Protein AF-A0A3N5EME8-F1 (afdb_monomer_lite)

Structure (mmCIF, N/CA/C/O backbone):
data_AF-A0A3N5EME8-F1
#
_entry.id   AF-A0A3N5EME8-F1
#
loop_
_atom_site.group_PDB
_atom_site.id
_atom_site.type_symbol
_atom_site.label_atom_id
_atom_site.label_alt_id
_atom_site.label_comp_id
_atom_site.label_asym_id
_atom_site.label_entity_id
_atom_site.label_seq_id
_atom_site.pdbx_PDB_ins_code
_atom_site.Cartn_x
_atom_site.Cartn_y
_atom_site.Cartn_z
_atom_site.occupancy
_atom_site.B_iso_or_equiv
_atom_site.auth_seq_id
_atom_site.auth_comp_id
_atom_site.auth_asym_id
_atom_site.auth_atom_id
_atom_site.pdbx_PDB_model_num
ATOM 1 N N . MET A 1 1 ? -20.662 -42.194 29.527 1.00 44.75 1 MET A N 1
ATOM 2 C CA . MET A 1 1 ? -19.846 -41.579 28.456 1.00 44.75 1 MET A CA 1
ATOM 3 C C . MET A 1 1 ? -20.728 -40.613 27.663 1.00 44.75 1 MET A C 1
ATOM 5 O O . MET A 1 1 ? -21.289 -41.000 26.650 1.00 44.75 1 MET A O 1
ATOM 9 N N . ALA A 1 2 ? -20.942 -39.388 28.155 1.00 44.22 2 ALA A N 1
ATOM 10 C CA . ALA A 1 2 ? -21.736 -38.385 27.438 1.00 44.22 2 ALA A CA 1
ATOM 11 C C . ALA A 1 2 ? -20.802 -37.581 26.523 1.00 44.22 2 ALA A C 1
ATOM 13 O O . ALA A 1 2 ? -20.016 -36.760 26.995 1.00 44.22 2 ALA A O 1
ATOM 14 N N . ASN A 1 3 ? -20.828 -37.875 25.225 1.00 52.31 3 ASN A N 1
ATOM 15 C CA . ASN A 1 3 ? -20.100 -37.117 24.212 1.00 52.31 3 ASN A CA 1
ATOM 16 C C . ASN A 1 3 ? -21.137 -36.335 23.396 1.00 52.31 3 ASN A C 1
ATOM 18 O O . ASN A 1 3 ? -21.646 -36.819 22.389 1.00 52.31 3 ASN A O 1
ATOM 22 N N . THR A 1 4 ? -21.546 -35.180 23.922 1.00 50.50 4 THR A N 1
ATOM 23 C CA . THR A 1 4 ? -22.670 -34.377 23.421 1.00 50.50 4 THR A CA 1
ATOM 24 C C . THR A 1 4 ? -22.212 -33.191 22.550 1.00 50.50 4 THR A C 1
ATOM 26 O O . THR A 1 4 ? -21.117 -32.653 22.754 1.00 50.50 4 THR A O 1
ATOM 29 N N . PRO A 1 5 ? -23.046 -32.758 21.579 1.00 58.34 5 PRO A N 1
ATOM 30 C CA . PRO A 1 5 ? -22.801 -31.651 20.636 1.00 58.34 5 PRO A CA 1
ATOM 31 C C . PRO A 1 5 ? -22.381 -30.312 21.273 1.00 58.34 5 PRO A C 1
ATOM 33 O O . PRO A 1 5 ? -21.789 -29.472 20.590 1.00 58.34 5 PRO A O 1
ATOM 36 N N . ASP A 1 6 ? -22.585 -30.140 22.580 1.00 63.91 6 ASP A N 1
ATOM 37 C CA . ASP A 1 6 ? -22.124 -28.996 23.373 1.00 63.91 6 ASP A CA 1
ATOM 38 C C . ASP A 1 6 ? -20.610 -28.781 23.334 1.00 63.91 6 ASP A C 1
ATOM 40 O O . ASP A 1 6 ? -20.154 -27.642 23.228 1.00 63.91 6 ASP A O 1
ATOM 44 N N . LYS A 1 7 ? -19.805 -29.855 23.327 1.00 62.28 7 LYS A N 1
ATOM 45 C CA . LYS A 1 7 ? -18.341 -29.716 23.229 1.00 62.28 7 LYS A CA 1
ATOM 46 C C . LYS A 1 7 ? -17.917 -29.142 21.880 1.00 62.28 7 LYS A C 1
ATOM 48 O O . LYS A 1 7 ? -17.067 -28.259 21.836 1.00 62.28 7 LYS A O 1
ATOM 53 N N . LYS A 1 8 ? -18.536 -29.586 20.778 1.00 67.81 8 LYS A N 1
ATOM 54 C CA . LYS A 1 8 ? -18.249 -29.060 19.430 1.00 67.81 8 LYS A CA 1
ATOM 55 C C . LYS A 1 8 ? -18.657 -27.591 19.292 1.00 67.81 8 LYS A C 1
ATOM 57 O O . LYS A 1 8 ? -17.925 -26.818 18.678 1.00 67.81 8 LYS A O 1
ATOM 62 N N . ARG A 1 9 ? -19.790 -27.198 19.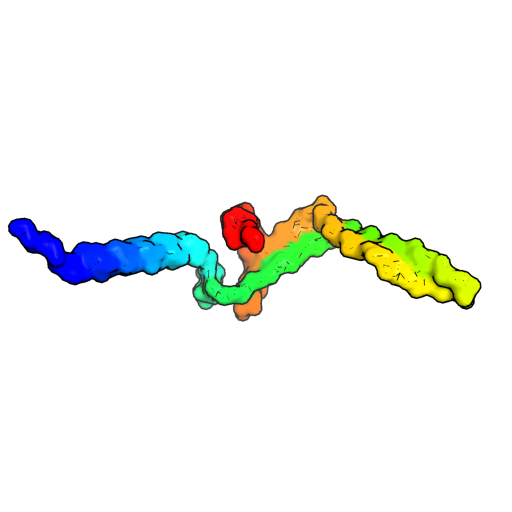882 1.00 72.31 9 ARG A N 1
ATOM 63 C CA . ARG A 1 9 ? -20.269 -25.807 19.882 1.00 72.31 9 ARG A CA 1
ATOM 64 C C . ARG A 1 9 ? -19.362 -24.890 20.7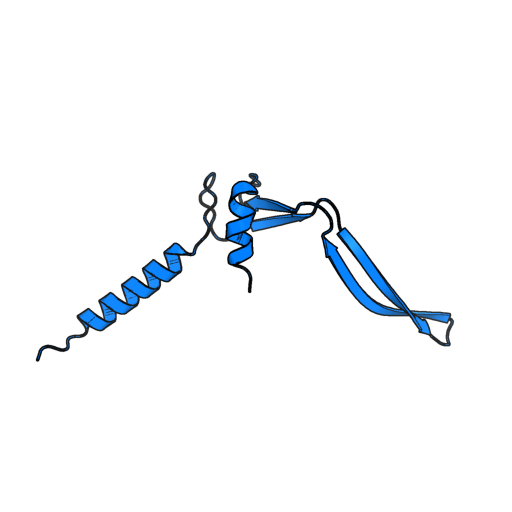03 1.00 72.31 9 ARG A C 1
ATOM 66 O O . ARG A 1 9 ? -19.029 -23.807 20.236 1.00 72.31 9 ARG A O 1
ATOM 73 N N . ALA A 1 10 ? -18.913 -25.345 21.872 1.00 72.75 10 ALA A N 1
ATOM 74 C CA . ALA A 1 10 ? -17.960 -24.611 22.699 1.00 72.75 10 ALA A CA 1
ATOM 75 C C . ALA A 1 10 ? -16.603 -24.437 22.000 1.00 72.75 10 ALA A C 1
ATOM 77 O O . ALA A 1 10 ? -16.033 -23.354 22.059 1.00 72.75 10 ALA A O 1
ATOM 78 N N . ILE A 1 11 ? -16.115 -25.466 21.293 1.00 73.94 11 ILE A N 1
ATOM 79 C CA . ILE A 1 11 ? -14.868 -25.393 20.515 1.00 73.94 11 ILE A CA 1
ATOM 80 C C . ILE A 1 11 ? -14.993 -24.386 19.366 1.00 73.94 11 ILE A C 1
ATOM 82 O O . ILE A 1 11 ? -14.118 -23.539 19.226 1.00 73.94 11 ILE A O 1
ATOM 86 N N . ARG A 1 12 ? -16.083 -24.427 18.582 1.00 72.44 12 ARG A N 1
ATOM 87 C CA . ARG A 1 12 ? -16.331 -23.442 17.510 1.00 72.44 12 ARG A CA 1
ATOM 88 C C . ARG A 1 12 ? -16.374 -22.013 18.037 1.00 72.44 12 ARG A C 1
ATOM 90 O O . ARG A 1 12 ? -15.684 -21.165 17.494 1.00 72.44 12 ARG A O 1
ATOM 97 N N . LYS A 1 13 ? -17.106 -21.782 19.127 1.00 69.19 13 LYS A N 1
ATOM 98 C CA . LYS A 1 13 ? -17.207 -20.460 19.752 1.00 69.19 13 LYS A CA 1
ATOM 99 C C . LYS A 1 13 ? -15.844 -19.948 20.233 1.00 69.19 13 LYS A C 1
ATOM 101 O O . LYS A 1 13 ? -15.511 -18.798 19.996 1.00 69.19 13 LYS A O 1
ATOM 106 N N . LYS A 1 14 ? -15.024 -20.821 20.829 1.00 67.31 14 LYS A N 1
ATOM 107 C CA . LYS A 1 14 ? -13.652 -20.488 21.245 1.00 67.31 14 LYS A CA 1
ATOM 108 C C . LYS A 1 14 ? -12.734 -20.165 20.063 1.00 67.31 14 LYS A C 1
ATOM 110 O O . LYS A 1 14 ? -11.889 -19.288 20.181 1.00 67.31 14 LYS A O 1
ATOM 115 N N . LEU A 1 15 ? -12.882 -20.884 18.947 1.00 61.88 15 LEU A N 1
ATOM 116 C CA . LEU A 1 15 ? -12.148 -20.614 17.708 1.00 61.88 15 LEU A CA 1
ATOM 117 C C . LEU A 1 15 ? -12.575 -19.284 17.081 1.00 61.88 15 LEU A C 1
ATOM 119 O O . LEU A 1 15 ? -11.708 -18.527 16.670 1.00 61.88 15 LEU A O 1
ATOM 123 N N . GLU A 1 16 ? -13.872 -18.971 17.056 1.00 60.19 16 GLU A N 1
ATOM 124 C CA . GLU A 1 16 ? -14.383 -17.669 16.609 1.00 60.19 16 GLU A CA 1
ATOM 125 C C . GLU A 1 16 ? -13.878 -16.535 17.513 1.00 60.19 16 GLU A C 1
ATOM 127 O O . GLU A 1 16 ? -13.327 -15.563 17.014 1.00 60.19 16 GLU A O 1
ATOM 132 N N . GLU A 1 17 ? -13.974 -16.672 18.837 1.00 57.31 17 GLU A N 1
ATOM 133 C CA . GLU A 1 17 ? -13.461 -15.688 19.805 1.00 57.31 17 GLU A CA 1
ATOM 134 C C . GLU A 1 17 ? -11.943 -15.470 19.664 1.00 57.31 17 GLU A C 1
ATOM 136 O O . GLU A 1 17 ? -11.479 -14.332 19.718 1.00 57.31 17 GLU A O 1
ATOM 141 N N . ALA A 1 18 ? -11.170 -16.533 19.414 1.00 57.03 18 ALA A N 1
ATOM 142 C CA . ALA A 1 18 ? -9.738 -16.434 19.133 1.00 57.03 18 ALA A CA 1
ATOM 143 C C . ALA A 1 18 ? -9.452 -15.736 17.791 1.00 57.03 18 ALA A C 1
ATOM 145 O O . ALA A 1 18 ? -8.540 -14.918 17.712 1.00 57.03 18 ALA A O 1
ATOM 146 N N . HIS A 1 19 ? -10.263 -15.999 16.765 1.00 53.88 19 HIS A N 1
ATOM 147 C CA . HIS A 1 19 ? -10.178 -15.342 15.457 1.00 53.88 19 HIS A CA 1
ATOM 148 C C . HIS A 1 19 ? -10.596 -13.858 15.512 1.00 53.88 19 HIS A C 1
ATOM 150 O O . HIS A 1 19 ? -10.155 -13.046 14.700 1.00 53.88 19 HIS A O 1
ATOM 156 N N . PHE A 1 20 ? -11.433 -13.481 16.486 1.00 52.09 20 PHE A N 1
ATOM 157 C CA . PHE A 1 20 ? -11.797 -12.092 16.778 1.00 52.09 20 PHE A CA 1
ATOM 158 C C . PHE A 1 20 ? -10.749 -11.363 17.627 1.00 52.09 20 PHE A C 1
ATOM 160 O O . PHE A 1 20 ? -10.592 -10.153 17.470 1.00 52.09 20 PHE A O 1
ATOM 167 N N . ALA A 1 21 ? -10.005 -12.068 18.486 1.00 57.75 21 ALA A N 1
ATOM 168 C CA . ALA A 1 21 ? -8.930 -11.475 19.286 1.00 57.75 21 ALA A CA 1
ATOM 169 C C . ALA A 1 21 ? -7.784 -10.917 18.416 1.00 57.75 21 ALA A C 1
ATOM 171 O O . ALA A 1 21 ? -7.111 -9.961 18.804 1.00 57.75 21 ALA A O 1
ATOM 172 N N . SER A 1 22 ? -7.610 -11.457 17.208 1.00 71.88 22 SER A N 1
ATOM 173 C CA . SER A 1 22 ? -6.666 -10.968 16.202 1.00 71.88 22 SER A CA 1
ATOM 174 C C . SER A 1 22 ? -7.184 -9.797 15.361 1.00 71.88 22 SER A C 1
ATOM 176 O O . SER A 1 22 ? -6.441 -9.315 14.520 1.00 71.88 22 SER A O 1
ATOM 178 N N . ARG A 1 23 ? -8.414 -9.297 15.545 1.00 86.38 23 ARG A N 1
ATOM 179 C CA . ARG A 1 23 ? -8.934 -8.199 14.711 1.00 86.38 23 ARG A CA 1
ATOM 180 C C . ARG A 1 23 ? -8.451 -6.835 15.212 1.00 86.38 23 ARG A C 1
ATOM 182 O O . ARG A 1 23 ? -8.663 -6.483 16.373 1.00 86.38 23 ARG A O 1
ATOM 189 N N . MET A 1 24 ? -7.835 -6.052 14.330 1.00 89.50 24 MET A N 1
ATOM 190 C CA . MET A 1 24 ? -7.521 -4.648 14.598 1.00 89.50 24 MET A CA 1
ATOM 191 C C . MET A 1 24 ? -8.802 -3.804 14.530 1.00 89.50 24 MET A C 1
ATOM 193 O O . MET A 1 24 ? -9.626 -3.992 13.636 1.00 89.50 24 MET A O 1
ATOM 197 N N . LYS A 1 25 ? -8.963 -2.871 15.475 1.00 93.75 25 LYS A N 1
ATOM 198 C CA . LYS A 1 25 ? -10.025 -1.860 15.466 1.00 93.75 25 LYS A CA 1
ATOM 199 C C . LYS A 1 25 ? -9.424 -0.481 15.691 1.00 93.75 25 LYS A C 1
ATOM 201 O O . LYS A 1 25 ? -8.588 -0.326 16.578 1.00 93.75 25 LYS A O 1
ATOM 206 N N . CYS A 1 26 ? -9.887 0.508 14.937 1.00 95.75 26 CYS A N 1
ATOM 207 C CA . CYS A 1 26 ? -9.563 1.905 15.164 1.00 95.75 26 CYS A CA 1
ATOM 208 C C . CYS A 1 26 ? -10.123 2.344 16.531 1.00 95.75 26 CYS A C 1
ATOM 210 O O . CYS A 1 26 ? -11.336 2.237 16.744 1.00 95.75 26 CYS A O 1
ATOM 212 N N . PRO A 1 27 ? -9.285 2.851 17.453 1.00 95.44 27 PRO A N 1
ATOM 213 C CA . PRO A 1 27 ? -9.734 3.279 18.776 1.00 95.44 27 PRO A CA 1
ATOM 214 C C . PRO A 1 27 ? -10.574 4.564 18.735 1.00 95.44 27 PRO A C 1
ATOM 216 O O . PRO A 1 27 ? -11.280 4.853 19.696 1.00 95.44 27 PRO A O 1
ATOM 219 N N . TYR A 1 28 ? -10.532 5.308 17.625 1.00 97.44 28 TYR A N 1
ATOM 220 C CA . TYR A 1 28 ? -11.214 6.593 17.477 1.00 97.44 28 TYR A CA 1
ATOM 221 C C . TYR A 1 28 ? -12.645 6.464 16.934 1.00 97.44 28 TYR A C 1
ATOM 223 O O . TYR A 1 28 ? -13.557 7.089 17.465 1.00 97.44 28 TYR A O 1
ATOM 231 N N . CYS A 1 29 ? -12.871 5.635 15.905 1.00 97.12 29 CYS A N 1
ATOM 232 C CA . CYS A 1 29 ? -14.192 5.489 15.264 1.00 97.12 29 CYS A CA 1
ATOM 233 C C . CYS A 1 29 ? -14.754 4.058 15.266 1.00 97.12 29 CYS A C 1
ATOM 235 O O . CYS A 1 29 ? -15.873 3.834 14.809 1.00 97.12 29 CYS A O 1
ATOM 237 N N . GLY A 1 30 ? -13.994 3.075 15.757 1.00 95.81 30 GLY A N 1
ATOM 238 C CA . GLY A 1 30 ? -14.417 1.675 15.816 1.00 95.81 30 GLY A CA 1
ATOM 239 C C . GLY A 1 30 ? -14.337 0.907 14.493 1.00 95.81 30 GLY A C 1
ATOM 240 O O . GLY A 1 30 ? -14.655 -0.283 14.492 1.00 95.81 30 GLY A O 1
ATOM 241 N N . ASN A 1 31 ? -13.897 1.540 13.397 1.00 96.50 31 ASN A N 1
ATOM 242 C CA 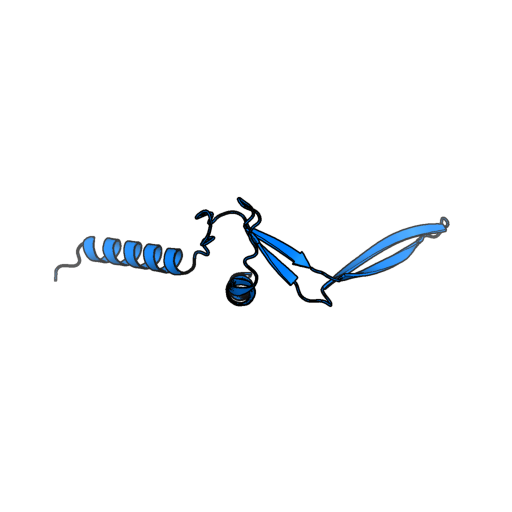. ASN A 1 31 ? -13.657 0.866 12.121 1.00 96.50 31 ASN A CA 1
ATOM 243 C C . ASN A 1 31 ? -12.703 -0.322 12.293 1.00 96.50 31 ASN A C 1
ATOM 245 O O . ASN A 1 31 ? -11.679 -0.231 12.966 1.00 96.50 31 ASN A O 1
ATOM 249 N N . ASP A 1 32 ? -13.050 -1.437 11.668 1.00 94.50 32 ASP A N 1
ATOM 250 C CA . ASP A 1 32 ? -12.316 -2.694 11.750 1.00 94.50 32 ASP A CA 1
ATOM 251 C C . ASP A 1 32 ? -12.227 -3.401 10.388 1.00 94.50 32 ASP A C 1
ATOM 253 O O . ASP A 1 32 ? -12.094 -4.629 10.319 1.00 94.50 32 ASP A O 1
ATOM 257 N N . LEU A 1 33 ? -12.347 -2.616 9.310 1.00 93.88 33 LEU A N 1
ATOM 258 C CA . LEU A 1 33 ? -12.388 -3.077 7.923 1.00 93.88 33 LEU A CA 1
ATOM 259 C C . LEU A 1 33 ? -11.332 -2.402 7.046 1.00 93.88 33 LEU A C 1
ATOM 261 O O . LEU A 1 33 ? -10.655 -3.098 6.299 1.00 93.88 33 LEU A O 1
ATOM 265 N N . GLU A 1 34 ? -11.195 -1.077 7.131 1.00 95.19 34 GLU A N 1
ATOM 266 C CA . GLU A 1 34 ? -10.389 -0.313 6.174 1.00 95.19 34 GLU A CA 1
ATOM 267 C C . GLU A 1 34 ? -9.217 0.408 6.842 1.00 95.19 34 GLU A C 1
ATOM 269 O O . GLU A 1 34 ? -9.398 1.180 7.782 1.00 95.19 34 GLU A O 1
ATOM 274 N N . PHE A 1 35 ? -8.007 0.175 6.352 1.00 95.75 35 PHE A N 1
ATOM 275 C CA . PHE A 1 35 ? -6.781 0.803 6.838 1.00 95.75 35 PHE A CA 1
ATOM 276 C C . PHE A 1 35 ? -5.890 1.091 5.634 1.00 95.75 35 PHE A C 1
ATOM 278 O O . PHE A 1 35 ? -5.908 0.326 4.669 1.00 95.75 35 PHE A O 1
ATOM 285 N N . PHE A 1 36 ? -5.115 2.169 5.682 1.00 95.00 36 PHE A N 1
ATOM 286 C CA . PHE A 1 36 ? -4.144 2.483 4.637 1.00 95.00 36 PHE A CA 1
ATOM 287 C C . PHE A 1 36 ? -2.820 2.924 5.245 1.00 95.00 36 PHE A C 1
ATOM 289 O O . PHE A 1 36 ? -2.765 3.410 6.374 1.00 95.00 36 PHE A O 1
ATOM 296 N N . GLU A 1 37 ? -1.750 2.735 4.486 1.00 93.00 37 GLU A N 1
ATOM 297 C CA . GLU A 1 37 ? -0.404 3.122 4.873 1.00 93.00 37 GLU A CA 1
ATOM 298 C C . GLU A 1 37 ? 0.112 4.210 3.928 1.00 93.00 37 GLU A C 1
ATOM 300 O O . GLU A 1 37 ? -0.076 4.126 2.713 1.00 93.00 37 GLU A O 1
ATOM 305 N N . ILE A 1 38 ? 0.779 5.222 4.483 1.00 92.31 38 ILE A N 1
ATOM 306 C CA . ILE A 1 38 ? 1.547 6.202 3.714 1.00 92.31 38 ILE A CA 1
ATOM 307 C C . ILE A 1 38 ? 3.026 5.976 4.010 1.00 92.31 38 ILE A C 1
ATOM 309 O O . ILE A 1 38 ? 3.468 6.143 5.146 1.00 92.31 38 ILE A O 1
ATOM 313 N N . SER A 1 39 ? 3.791 5.618 2.981 1.00 90.00 39 SER A N 1
ATOM 314 C CA . SER A 1 39 ? 5.256 5.632 3.032 1.00 90.00 39 SER A CA 1
ATOM 315 C C . SER A 1 39 ? 5.762 7.045 2.733 1.00 90.00 39 SER A C 1
ATOM 317 O O . SER A 1 39 ? 5.345 7.641 1.741 1.00 90.00 39 SER A O 1
ATOM 319 N N . GLU A 1 40 ? 6.654 7.582 3.569 1.00 86.31 40 GLU A N 1
ATOM 320 C CA . GLU A 1 40 ? 7.223 8.926 3.362 1.00 86.31 40 GLU A CA 1
ATOM 321 C C . GLU A 1 40 ? 8.134 8.973 2.128 1.00 86.31 40 GLU A C 1
ATOM 323 O O . GLU A 1 40 ? 8.111 9.937 1.364 1.00 86.31 40 GLU A O 1
ATOM 328 N N . GLU A 1 41 ? 8.902 7.904 1.909 1.00 87.00 41 GLU A N 1
ATOM 329 C CA . GLU A 1 41 ? 9.857 7.790 0.810 1.00 87.00 41 GLU A CA 1
ATOM 330 C C . GLU A 1 41 ? 9.854 6.372 0.230 1.00 87.00 41 GLU A C 1
ATOM 332 O O . GLU A 1 41 ? 9.894 5.381 0.968 1.00 87.00 41 GLU A O 1
ATOM 337 N N . ALA A 1 42 ? 9.867 6.281 -1.101 1.00 89.31 42 ALA A N 1
ATOM 338 C CA . ALA A 1 42 ? 10.014 5.028 -1.828 1.00 89.31 42 ALA A CA 1
ATOM 339 C C . ALA A 1 42 ? 11.027 5.178 -2.967 1.00 89.31 42 ALA A C 1
ATOM 341 O O . ALA A 1 42 ? 10.993 6.143 -3.733 1.00 89.31 42 ALA A O 1
ATOM 342 N N . ILE A 1 43 ? 11.909 4.190 -3.099 1.00 90.19 43 ILE A N 1
ATOM 343 C CA . ILE A 1 43 ? 12.732 3.997 -4.288 1.00 90.19 43 ILE A CA 1
ATOM 344 C C . ILE A 1 43 ? 11.942 3.125 -5.258 1.00 90.19 43 ILE A C 1
ATOM 346 O O . ILE A 1 43 ? 11.543 2.010 -4.925 1.00 90.19 43 ILE A O 1
ATOM 350 N N . VAL A 1 44 ? 11.746 3.634 -6.472 1.00 94.44 44 VAL A N 1
ATOM 351 C CA . VAL A 1 44 ? 11.147 2.890 -7.581 1.00 94.44 44 VAL A CA 1
ATOM 352 C C . VAL A 1 44 ? 12.236 2.616 -8.609 1.00 94.44 44 VAL A C 1
ATOM 354 O O . VAL A 1 44 ? 12.835 3.552 -9.141 1.00 94.44 44 VAL A O 1
ATOM 357 N N . VAL A 1 45 ? 12.497 1.341 -8.888 1.00 96.62 45 VAL A N 1
ATOM 358 C CA . VAL A 1 45 ? 13.455 0.910 -9.910 1.00 96.62 45 VAL A CA 1
ATOM 359 C C . VAL A 1 45 ? 12.687 0.242 -11.040 1.00 96.62 45 VAL A C 1
ATOM 361 O O . VAL A 1 45 ? 12.086 -0.812 -10.843 1.00 96.62 45 VAL A O 1
ATOM 364 N N . THR A 1 46 ? 12.717 0.846 -12.229 1.00 97.56 46 THR A N 1
ATOM 365 C CA . THR A 1 46 ? 12.122 0.272 -13.443 1.00 97.56 46 THR A CA 1
ATOM 366 C C . THR A 1 46 ? 13.221 -0.144 -14.412 1.00 97.56 46 THR A C 1
ATOM 368 O O . THR A 1 46 ? 14.038 0.683 -14.823 1.00 97.56 46 THR A O 1
ATOM 371 N N . HIS A 1 47 ? 13.231 -1.418 -14.794 1.00 97.69 47 HIS A N 1
ATOM 372 C CA . HIS A 1 47 ? 14.125 -1.948 -15.817 1.00 97.69 47 HIS A CA 1
ATOM 373 C C . HIS A 1 47 ? 13.443 -1.902 -17.183 1.00 97.69 47 HIS A C 1
ATOM 375 O O . HIS A 1 47 ? 12.311 -2.361 -17.345 1.00 97.69 47 HIS A O 1
ATOM 381 N N . TYR A 1 48 ? 14.148 -1.345 -18.167 1.00 98.19 48 TYR A N 1
ATOM 382 C CA . TYR A 1 48 ? 13.672 -1.226 -19.540 1.00 98.19 48 TYR A CA 1
ATOM 383 C C . TYR A 1 48 ? 14.598 -1.975 -20.496 1.00 98.19 48 TYR A C 1
ATOM 385 O O . TYR A 1 48 ? 15.820 -1.878 -20.386 1.00 98.19 48 TYR A O 1
ATOM 393 N N . ILE A 1 49 ? 14.011 -2.632 -21.494 1.00 98.31 49 ILE A N 1
ATOM 394 C CA . ILE A 1 49 ? 14.720 -3.175 -22.655 1.00 98.31 49 ILE A CA 1
ATOM 395 C C . ILE A 1 49 ? 14.404 -2.302 -23.865 1.00 98.31 49 ILE A C 1
ATOM 397 O O . ILE A 1 49 ? 13.244 -1.971 -24.115 1.00 98.31 49 ILE A O 1
ATOM 401 N N . GLN A 1 50 ? 15.436 -1.938 -24.626 1.00 98.25 50 GLN A N 1
ATOM 402 C CA . GLN A 1 50 ? 15.262 -1.259 -25.904 1.00 98.25 50 GLN A CA 1
ATOM 403 C C . GLN A 1 50 ? 14.977 -2.277 -27.014 1.00 98.25 50 GLN A C 1
ATOM 405 O O . GLN A 1 50 ? 15.736 -3.225 -27.220 1.00 98.25 50 GLN A O 1
ATOM 410 N N . ASN A 1 51 ? 13.894 -2.057 -27.749 1.00 98.19 51 ASN A N 1
ATOM 411 C CA . ASN A 1 51 ? 13.475 -2.877 -28.876 1.00 98.19 51 ASN A CA 1
ATOM 412 C C . ASN A 1 51 ? 14.242 -2.505 -30.162 1.00 98.19 51 ASN A C 1
ATOM 414 O O . ASN A 1 51 ? 14.743 -1.383 -30.283 1.00 98.19 51 ASN A O 1
ATOM 418 N N . PRO A 1 52 ? 14.298 -3.399 -31.172 1.00 98.25 52 PRO A N 1
ATOM 419 C CA . PRO A 1 52 ? 14.969 -3.122 -32.449 1.00 98.25 52 PRO A CA 1
ATOM 420 C C . PRO A 1 52 ? 14.391 -1.941 -33.239 1.00 98.25 52 PRO A C 1
ATOM 422 O O . PRO A 1 52 ? 15.091 -1.348 -34.055 1.00 98.25 52 PRO A O 1
ATOM 425 N N . ASP A 1 53 ? 13.122 -1.601 -33.010 1.00 97.69 53 ASP A N 1
ATOM 426 C CA . ASP A 1 53 ? 12.452 -0.443 -33.614 1.00 97.69 53 ASP A CA 1
ATOM 427 C C . ASP A 1 53 ? 12.743 0.880 -32.877 1.00 97.69 53 ASP A C 1
ATOM 429 O O . ASP A 1 53 ? 12.241 1.934 -33.266 1.00 97.69 53 ASP A O 1
ATOM 433 N N . GLY A 1 54 ? 13.571 0.837 -31.827 1.00 97.50 54 GLY A N 1
ATOM 434 C CA . GLY A 1 54 ? 13.967 1.986 -31.019 1.00 97.50 54 GLY A CA 1
ATOM 435 C C . GLY A 1 54 ? 13.008 2.324 -29.875 1.00 97.50 54 GLY A C 1
ATOM 436 O O . GLY A 1 54 ? 13.304 3.244 -29.111 1.00 97.50 54 GLY A O 1
ATOM 437 N N . THR A 1 55 ? 11.894 1.603 -29.724 1.00 98.19 55 THR A N 1
ATOM 438 C CA . THR A 1 55 ? 10.983 1.750 -28.577 1.00 98.19 55 THR A CA 1
ATOM 439 C C . THR A 1 55 ? 11.535 1.062 -27.325 1.00 98.19 55 THR A C 1
ATOM 441 O O . THR A 1 55 ? 12.544 0.361 -27.386 1.00 98.19 55 THR A O 1
ATOM 444 N N . PHE A 1 56 ? 10.888 1.258 -26.173 1.00 98.38 56 PHE A N 1
ATOM 445 C CA . PHE A 1 56 ? 11.255 0.592 -24.922 1.00 98.38 56 PHE A CA 1
ATOM 446 C C . PHE A 1 56 ? 10.092 -0.235 -24.383 1.00 98.38 56 PHE A C 1
ATOM 448 O O . PHE A 1 56 ? 8.937 0.191 -24.429 1.00 98.38 56 PHE A O 1
ATOM 455 N N . SER A 1 57 ? 10.419 -1.393 -23.821 1.00 97.62 57 SER A N 1
ATOM 456 C CA . SER A 1 57 ? 9.503 -2.241 -23.064 1.00 97.62 57 SER A CA 1
ATOM 457 C C . SER A 1 57 ? 9.935 -2.284 -21.603 1.00 97.62 57 SER A C 1
ATOM 459 O O . SER A 1 57 ? 11.129 -2.350 -21.314 1.00 97.62 57 SER A O 1
ATOM 461 N N . ILE A 1 58 ? 8.967 -2.238 -20.686 1.00 97.88 58 ILE A N 1
ATOM 462 C CA . ILE A 1 58 ? 9.222 -2.461 -19.260 1.00 97.88 58 ILE A CA 1
ATOM 463 C C . ILE A 1 58 ? 9.432 -3.959 -19.063 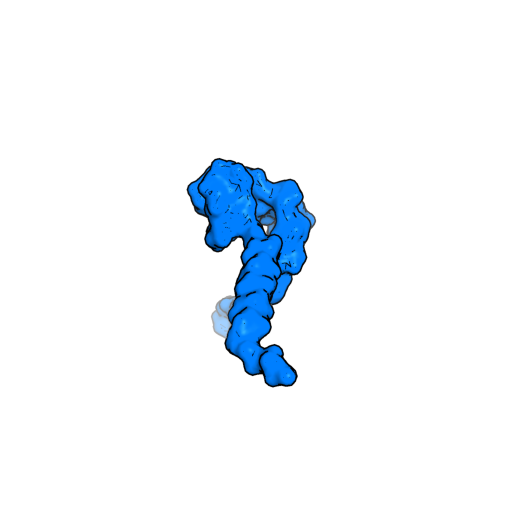1.00 97.88 58 ILE A C 1
ATOM 465 O O . ILE A 1 58 ? 8.566 -4.755 -19.422 1.00 97.88 58 ILE A O 1
ATOM 469 N N . GLU A 1 59 ? 10.580 -4.325 -18.512 1.00 97.19 59 GLU A N 1
ATOM 470 C CA . GLU A 1 59 ? 10.902 -5.704 -18.152 1.00 97.19 59 GLU A CA 1
ATOM 471 C C . GLU A 1 59 ? 10.488 -5.998 -16.709 1.00 97.19 59 GLU A C 1
ATOM 473 O O . GLU A 1 59 ? 9.859 -7.018 -16.442 1.00 97.19 59 GLU A O 1
ATOM 478 N N . ASP A 1 60 ? 10.805 -5.081 -15.794 1.00 96.94 60 ASP A N 1
ATOM 479 C CA . ASP A 1 60 ? 10.542 -5.236 -14.367 1.00 96.94 60 ASP A CA 1
ATOM 480 C C . ASP A 1 60 ? 10.313 -3.878 -13.695 1.00 96.94 60 ASP A C 1
ATOM 482 O O . ASP A 1 60 ? 10.772 -2.831 -14.165 1.00 96.94 60 ASP A O 1
ATOM 486 N N . THR A 1 61 ? 9.581 -3.880 -12.587 1.00 96.94 61 THR A N 1
ATOM 487 C CA . THR A 1 61 ? 9.445 -2.718 -11.707 1.00 96.94 61 THR A CA 1
ATOM 488 C C . THR A 1 61 ? 9.416 -3.191 -10.267 1.00 96.94 61 THR A C 1
ATOM 490 O O . THR A 1 61 ? 8.529 -3.945 -9.872 1.00 96.94 61 THR A O 1
ATOM 493 N N . SER A 1 62 ? 10.347 -2.684 -9.467 1.00 94.75 62 SER A N 1
ATOM 494 C CA . SER A 1 62 ? 10.379 -2.910 -8.028 1.00 94.75 62 SER A CA 1
ATOM 495 C C . SER A 1 62 ? 10.189 -1.599 -7.275 1.00 94.75 62 SER A C 1
ATOM 497 O O . SER A 1 62 ? 10.617 -0.529 -7.715 1.00 94.75 62 SER A O 1
ATOM 499 N N . ILE A 1 63 ? 9.505 -1.694 -6.138 1.00 92.12 63 ILE A N 1
ATOM 500 C CA . ILE A 1 63 ? 9.270 -0.582 -5.222 1.00 92.12 63 ILE A CA 1
ATOM 501 C C . ILE A 1 63 ? 9.826 -1.003 -3.869 1.00 92.12 63 ILE A C 1
ATOM 503 O O . ILE A 1 63 ? 9.487 -2.070 -3.357 1.00 92.12 63 ILE A O 1
ATOM 507 N N . GLN A 1 64 ? 10.673 -0.162 -3.294 1.00 87.50 64 GLN A N 1
ATOM 508 C CA . GLN A 1 64 ? 11.218 -0.337 -1.959 1.00 87.50 64 GLN A CA 1
ATOM 509 C C . GLN A 1 64 ? 10.890 0.902 -1.128 1.00 87.50 64 GLN A C 1
ATOM 511 O O . GLN A 1 64 ? 11.338 1.998 -1.458 1.00 87.50 64 GLN A O 1
ATOM 516 N N . SER A 1 65 ? 10.143 0.739 -0.039 1.00 84.19 65 SER A N 1
ATOM 517 C CA . SER A 1 65 ? 9.978 1.806 0.954 1.00 84.19 65 SER A CA 1
ATOM 518 C C . SER A 1 65 ? 11.293 1.992 1.718 1.00 84.19 65 SER A C 1
ATOM 520 O O . SER A 1 65 ? 11.880 1.015 2.184 1.00 84.19 65 SER A O 1
ATOM 522 N N . VAL A 1 66 ? 11.784 3.230 1.802 1.00 75.94 66 VAL A N 1
ATOM 523 C CA . VAL A 1 66 ? 13.093 3.557 2.411 1.00 75.94 66 VAL A CA 1
ATOM 524 C C . VAL A 1 66 ? 12.943 4.352 3.705 1.00 75.94 66 VAL A C 1
ATOM 526 O O . VAL A 1 66 ? 13.783 4.238 4.596 1.00 75.94 66 VAL A O 1
ATOM 529 N N . GLY A 1 67 ? 11.866 5.127 3.820 1.00 75.62 67 GLY A N 1
ATOM 530 C CA . GLY A 1 67 ? 11.534 5.887 5.021 1.00 75.62 67 GLY A CA 1
ATOM 531 C C . GLY A 1 67 ? 10.664 5.115 6.011 1.00 75.62 67 GLY A C 1
ATOM 532 O O . GLY A 1 67 ? 10.394 3.922 5.858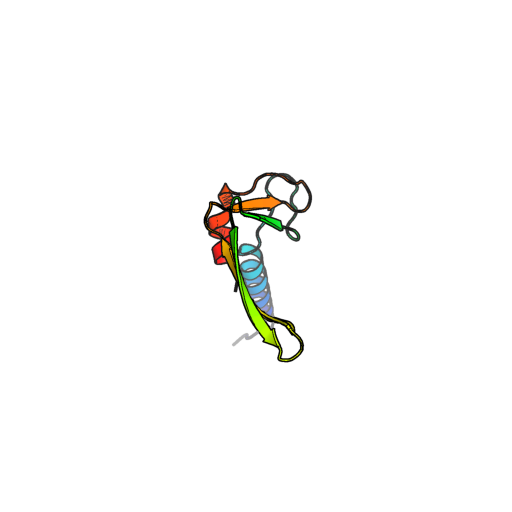 1.00 75.62 67 GLY A O 1
ATOM 533 N N . GLY A 1 68 ? 10.188 5.836 7.027 1.00 79.81 68 GLY A N 1
ATOM 534 C CA . GLY A 1 68 ? 9.098 5.354 7.864 1.00 79.81 68 GLY A CA 1
ATOM 535 C C . GLY A 1 68 ? 7.795 5.275 7.068 1.00 79.81 68 GLY A C 1
ATOM 536 O O . GLY A 1 68 ? 7.582 6.017 6.103 1.00 79.81 68 GLY A O 1
ATOM 537 N N . SER A 1 69 ? 6.913 4.381 7.493 1.00 87.25 69 SER A N 1
ATOM 538 C CA . SER A 1 69 ? 5.540 4.344 7.023 1.00 87.25 69 SER A CA 1
ATOM 539 C C . SER A 1 69 ? 4.585 4.599 8.184 1.00 87.25 69 SER A C 1
ATOM 541 O O . SER A 1 69 ? 4.850 4.239 9.333 1.00 87.25 69 SER A O 1
ATOM 543 N N . LYS A 1 70 ? 3.495 5.302 7.890 1.00 93.25 70 LYS A N 1
ATOM 544 C CA . LYS A 1 70 ? 2.458 5.649 8.860 1.00 93.25 70 LYS A CA 1
ATOM 545 C C . LYS A 1 70 ? 1.182 4.915 8.522 1.00 93.25 70 LYS A C 1
ATOM 547 O O . LYS A 1 70 ? 0.768 4.896 7.363 1.00 93.25 70 LYS A O 1
ATOM 552 N N . LEU A 1 71 ? 0.568 4.324 9.539 1.00 94.81 71 LEU A N 1
ATOM 553 C CA . LEU A 1 71 ? -0.711 3.637 9.410 1.00 94.81 71 LEU A CA 1
ATOM 554 C C . LEU A 1 71 ? -1.836 4.614 9.722 1.00 94.81 71 LEU A C 1
ATOM 556 O O . LEU A 1 71 ? -1.755 5.341 10.705 1.00 94.81 71 LEU A O 1
ATOM 560 N N . PHE A 1 72 ? -2.913 4.564 8.951 1.00 97.31 72 PHE A N 1
ATOM 561 C CA . PHE A 1 72 ? -4.092 5.392 9.159 1.00 97.31 72 PHE A CA 1
ATOM 562 C C . PHE A 1 72 ? -5.375 4.566 9.124 1.00 97.31 72 PHE A C 1
ATOM 564 O O . PHE A 1 72 ? -5.474 3.517 8.476 1.00 97.31 72 PHE A O 1
ATOM 571 N N . CYS A 1 73 ? -6.393 5.063 9.822 1.00 97.62 73 CYS A N 1
ATOM 572 C CA . CYS A 1 73 ? -7.748 4.540 9.717 1.00 97.62 73 CYS A CA 1
ATOM 573 C C . CYS A 1 73 ? -8.373 4.935 8.371 1.00 97.62 73 CYS A C 1
ATOM 575 O O . CYS A 1 73 ? -8.506 6.121 8.090 1.00 97.62 73 CYS A O 1
ATOM 577 N N . GLY A 1 74 ? -8.877 3.979 7.590 1.00 97.25 74 GLY A N 1
ATOM 578 C CA . GLY A 1 74 ? -9.558 4.276 6.322 1.00 97.25 74 GLY A CA 1
ATOM 579 C C . GLY A 1 74 ? -10.910 4.981 6.465 1.00 97.25 74 GLY A C 1
ATOM 580 O O . GLY A 1 74 ? -11.366 5.621 5.530 1.00 97.25 74 GLY A O 1
ATOM 581 N N . ALA A 1 75 ? -11.542 4.912 7.642 1.00 97.88 75 ALA A N 1
ATOM 582 C CA . ALA A 1 75 ? -12.865 5.505 7.859 1.00 97.88 75 ALA A CA 1
ATOM 583 C C . ALA A 1 75 ? -12.840 6.921 8.454 1.00 97.88 75 ALA A C 1
ATOM 585 O O . ALA A 1 75 ? -13.772 7.691 8.238 1.00 97.88 75 ALA A O 1
ATOM 586 N N . CYS A 1 76 ? -11.830 7.247 9.267 1.00 98.00 76 CYS A N 1
ATOM 587 C CA . CYS A 1 76 ? -11.753 8.538 9.963 1.00 98.00 76 CYS A CA 1
ATOM 588 C C . CYS A 1 76 ? -10.403 9.241 9.818 1.00 98.00 76 CYS A C 1
ATOM 590 O O . CYS A 1 76 ? -10.206 10.263 10.461 1.00 98.00 76 CYS A O 1
ATOM 592 N N . GLU A 1 77 ? -9.483 8.675 9.032 1.00 97.81 77 GLU A N 1
ATOM 593 C CA . GLU A 1 77 ? -8.171 9.246 8.686 1.00 97.81 77 GLU A CA 1
ATOM 594 C C . GLU A 1 77 ? -7.229 9.526 9.872 1.00 97.81 77 GLU A C 1
ATOM 596 O O . GLU A 1 77 ? -6.169 10.117 9.695 1.00 97.81 77 GLU A O 1
ATOM 601 N N . GLU A 1 78 ? -7.569 9.056 11.075 1.00 98.06 78 GLU A N 1
ATOM 602 C CA . GLU A 1 78 ? -6.709 9.191 12.254 1.00 98.06 78 GLU A CA 1
ATOM 603 C C . GLU A 1 78 ? -5.417 8.384 12.120 1.00 98.06 78 GLU A C 1
ATOM 605 O O . GLU A 1 78 ? -5.417 7.273 11.575 1.00 98.06 78 GLU A O 1
ATOM 610 N N . ASP A 1 79 ? -4.337 8.942 12.672 1.00 96.81 79 ASP A N 1
ATOM 611 C CA . ASP A 1 79 ? -3.018 8.315 12.728 1.00 96.81 79 ASP A CA 1
ATOM 612 C C . ASP A 1 79 ? -3.045 7.139 13.718 1.00 96.81 79 ASP A C 1
ATOM 614 O O . ASP A 1 79 ? -3.356 7.278 14.901 1.00 96.81 79 ASP A O 1
ATOM 618 N N . LEU A 1 80 ? -2.739 5.951 13.206 1.00 96.31 80 LEU A N 1
ATOM 619 C CA . LEU A 1 80 ? -2.668 4.686 13.930 1.00 96.31 80 LEU A CA 1
ATOM 620 C C . LEU A 1 80 ? -1.242 4.124 13.950 1.00 96.31 80 LEU A C 1
ATOM 622 O O . LEU A 1 80 ? -1.064 2.928 14.183 1.00 96.31 80 LEU A O 1
ATOM 626 N N . SER A 1 81 ? -0.219 4.943 13.701 1.00 94.19 81 SER A N 1
ATOM 627 C CA . SER A 1 81 ? 1.174 4.493 13.579 1.00 94.19 81 SER A CA 1
ATOM 628 C C . SER A 1 81 ? 1.700 3.812 14.846 1.00 94.19 81 SER A C 1
ATOM 630 O O . SER A 1 81 ? 2.555 2.938 14.763 1.00 94.19 81 SER A O 1
ATOM 632 N N . GLU A 1 82 ? 1.132 4.101 16.021 1.00 91.94 82 GLU A N 1
ATOM 633 C CA . GLU A 1 82 ? 1.428 3.364 17.263 1.00 91.94 82 GLU A CA 1
ATOM 634 C C . GLU A 1 82 ? 1.043 1.874 17.193 1.00 91.94 82 GLU A C 1
ATOM 636 O O . GLU A 1 82 ? 1.611 1.037 17.893 1.00 91.94 82 GLU A O 1
ATOM 641 N N . LEU A 1 83 ? 0.080 1.524 16.339 1.00 90.81 83 LEU A N 1
ATOM 642 C CA . LEU A 1 83 ? -0.382 0.156 16.111 1.00 90.81 83 LEU A CA 1
ATOM 643 C C . LEU A 1 83 ? 0.313 -0.511 14.915 1.00 90.81 83 LEU A C 1
ATOM 645 O O . LEU A 1 83 ? 0.017 -1.671 14.615 1.00 90.81 83 LEU A O 1
ATOM 649 N N . HIS A 1 84 ? 1.226 0.194 14.242 1.00 88.69 84 HIS A N 1
ATOM 650 C CA . HIS A 1 84 ? 1.851 -0.235 12.990 1.00 88.69 84 HIS A CA 1
ATOM 651 C C . HIS A 1 84 ? 2.609 -1.561 13.116 1.00 88.69 84 HIS A C 1
ATOM 653 O O . HIS A 1 84 ? 2.437 -2.447 12.280 1.00 88.69 84 HIS A O 1
ATOM 659 N N . GLN A 1 85 ? 3.368 -1.761 14.199 1.00 85.75 85 GLN A N 1
ATOM 660 C CA . GLN A 1 85 ? 4.091 -3.019 14.418 1.00 85.75 85 GLN A CA 1
ATOM 661 C C . GLN A 1 85 ? 3.133 -4.216 14.478 1.00 85.75 85 GLN A C 1
ATOM 663 O O . GLN A 1 85 ? 3.326 -5.212 13.785 1.00 85.75 85 GLN A O 1
ATOM 668 N N . ARG A 1 86 ? 2.055 -4.092 15.260 1.00 86.62 86 ARG A N 1
ATOM 669 C CA . ARG A 1 86 ? 1.027 -5.132 15.356 1.00 86.62 86 ARG A CA 1
ATOM 670 C C . ARG A 1 86 ? 0.334 -5.355 14.012 1.00 86.62 86 ARG A C 1
ATOM 672 O O . ARG A 1 86 ? 0.049 -6.494 13.670 1.00 86.62 86 ARG A O 1
ATOM 679 N N . PHE A 1 87 ? 0.044 -4.286 13.270 1.00 88.62 87 PHE A N 1
ATOM 680 C CA . PHE A 1 87 ? -0.527 -4.381 11.926 1.00 88.62 87 PHE A CA 1
ATOM 681 C C . PHE A 1 87 ? 0.391 -5.159 10.974 1.00 88.62 87 PHE A C 1
ATOM 683 O O . PHE A 1 87 ? -0.075 -6.066 10.292 1.00 88.62 87 PHE A O 1
ATOM 690 N N . SER A 1 88 ? 1.693 -4.872 10.991 1.00 85.75 88 SER A N 1
ATOM 691 C CA . SER A 1 88 ? 2.694 -5.531 10.144 1.00 85.75 88 SER A CA 1
ATOM 692 C C . SER A 1 88 ? 2.803 -7.036 10.413 1.00 85.75 88 SER A C 1
ATOM 694 O O . SER A 1 88 ? 2.976 -7.819 9.486 1.00 85.75 88 SER A O 1
ATOM 696 N N . GLU A 1 89 ? 2.633 -7.468 11.665 1.00 85.69 89 GLU A N 1
ATOM 697 C CA . GLU A 1 89 ? 2.606 -8.890 12.054 1.00 85.69 89 GLU A CA 1
ATOM 698 C C . GLU A 1 89 ? 1.352 -9.643 11.560 1.00 85.69 89 GLU A C 1
ATOM 700 O O . GLU A 1 89 ? 1.282 -10.869 11.661 1.00 85.69 89 GLU A O 1
ATOM 705 N N . MET A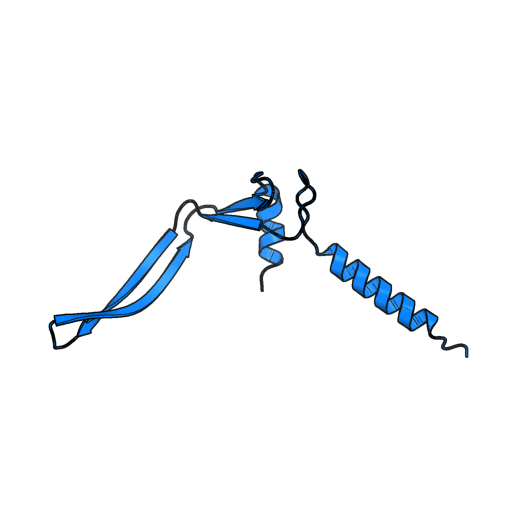 1 90 ? 0.349 -8.926 11.043 1.00 86.44 90 MET A N 1
ATOM 706 C CA . MET A 1 90 ? -0.930 -9.474 10.578 1.00 86.44 90 MET A CA 1
ATOM 707 C C . MET A 1 90 ? -1.043 -9.566 9.043 1.00 86.44 90 MET A C 1
ATOM 709 O O . MET A 1 90 ? -2.106 -9.941 8.546 1.00 86.44 90 MET A O 1
ATOM 713 N N . ILE A 1 91 ? 0.015 -9.221 8.299 1.00 82.81 91 ILE A N 1
ATOM 714 C CA . ILE A 1 91 ? 0.082 -9.293 6.829 1.00 82.81 91 ILE A CA 1
ATOM 715 C C . ILE A 1 91 ? 0.806 -10.591 6.423 1.00 82.81 91 ILE A C 1
ATOM 717 O O . ILE A 1 91 ? 1.874 -10.887 6.961 1.00 82.81 91 ILE A O 1
ATOM 721 N N . PHE A 1 92 ? 0.238 -11.362 5.485 1.00 71.44 92 PHE A N 1
ATOM 722 C CA . PHE A 1 92 ? 0.774 -12.648 5.002 1.00 71.44 92 PHE A CA 1
ATOM 723 C C . PHE A 1 92 ? 0.750 -12.733 3.476 1.00 71.44 92 PHE A C 1
ATOM 725 O O . PHE A 1 92 ? -0.227 -12.215 2.885 1.00 71.44 92 PHE A O 1
#

Sequence (92 aa):
MANTPDKKRAIRKKLEEAHFASRMKCPYCGNDLEFFEISEEAIVVTHYIQNPDGTFSIEDTSIQSVGGSKLFCGACEEDLSELHQRFSEMIF

Radius of gyration: 22.71 Å; chains: 1; bounding box: 38×51×62 Å

Foldseek 3Di:
DDPDCVVVVVVVVVVVVVVVVLFDADPPPRDRDDKDKDQPDKDKDWDWDQDPVRDIDTPDIDIDRDGDMWMAGPPPRDTPRVCVVSVVVVDD

Secondary structure (DSSP, 8-state):
----THHHHHHHHHHHHHHHHT----TTT---S-EEEEES-EEEEEEEEE-TTS-EEEEEEEEEE-S-EEEEETTT--B-GGGHHHHHTT--

pLDDT: mean 85.12, std 15.12, range [44.22, 98.38]